Protein AF-A0A0F2NVN7-F1 (afdb_monomer)

Sequence (167 aa):
MIIVISNPTQIKGEYSIIHQLFEQGLESFHIYKPDFSSDQIAEFKQQISAKYHSRIMLHEEYFKFHSLKELENCKEKYDYAFLSPVFDSISKAGYKSQLNLKEVSNVLKNKKDKIIALGGIDEDKINTIKAIGFSGIALLGAIWKSDNPVKKFKQIKEKWLKSELVH

Nearest PDB structures (foldseek):
  3qh2-assembly1_B  TM=7.747E-01  e=3.320E-08  Bacillus subtilis
  3qh2-assembly2_C  TM=7.599E-01  e=2.149E-08  Bacillus subtilis
  1yad-assembly2_D  TM=7.759E-01  e=5.458E-08  Bacillus subtilis
  1yad-assembly1_B  TM=7.884E-01  e=7.926E-08  Bacillus subtilis
  1xi3-assembly1_B  TM=7.904E-01  e=1.383E-06  Pyrococcus furiosus

Secondary structure (DSSP, 8-state):
-EEEEPPSS--TTHHHHHHHHHHTT-SEEEE--TT--HHHHHHHHHTS-GGGGGGEEESTTS-EESSHHHHHH--S--S-EEE--SS--TT-TT------HHHHHHHHHH--S-EEEESS--TTSHHHHHHHT-SEEEESHHHHTSSSHHHHHHHHHHHHHS-----

Structure (mmCIF, N/CA/C/O backbone):
data_AF-A0A0F2NVN7-F1
#
_entry.id   AF-A0A0F2NVN7-F1
#
loop_
_atom_site.group_PDB
_atom_site.id
_atom_site.type_symbol
_atom_site.label_atom_id
_atom_site.label_alt_id
_atom_site.label_comp_id
_atom_site.label_asym_id
_atom_site.label_entity_id
_atom_site.label_seq_id
_atom_site.pdbx_PDB_ins_code
_atom_site.Cartn_x
_atom_site.Cartn_y
_atom_site.Cartn_z
_atom_site.occupancy
_atom_site.B_iso_or_equiv
_atom_site.auth_seq_id
_atom_site.auth_comp_id
_atom_site.auth_asym_id
_atom_site.auth_atom_id
_atom_site.pdbx_PDB_model_num
ATOM 1 N N . MET A 1 1 ? -3.762 -6.965 -5.134 1.00 93.44 1 MET A N 1
ATOM 2 C CA . MET A 1 1 ? -3.560 -6.733 -3.698 1.00 93.44 1 MET A CA 1
ATOM 3 C C . MET A 1 1 ? -3.345 -5.254 -3.432 1.00 93.44 1 MET A C 1
ATOM 5 O O . MET A 1 1 ? -2.502 -4.647 -4.086 1.00 93.44 1 MET A O 1
ATOM 9 N N . ILE A 1 2 ? -4.084 -4.681 -2.485 1.00 97.69 2 ILE A N 1
ATOM 10 C CA . ILE A 1 2 ? -3.873 -3.320 -1.979 1.00 97.69 2 ILE A CA 1
ATOM 11 C C . ILE A 1 2 ? -3.553 -3.380 -0.486 1.00 97.69 2 ILE A C 1
ATOM 13 O O . ILE A 1 2 ? -4.348 -3.879 0.311 1.00 97.69 2 ILE A O 1
ATOM 17 N N . ILE A 1 3 ? -2.398 -2.831 -0.121 1.00 98.56 3 ILE A N 1
ATOM 18 C CA . ILE A 1 3 ? -1.920 -2.708 1.254 1.00 98.56 3 ILE A CA 1
ATOM 19 C C . ILE A 1 3 ? -1.968 -1.238 1.662 1.00 98.56 3 ILE A C 1
ATOM 21 O O . ILE A 1 3 ? -1.525 -0.368 0.912 1.00 98.56 3 ILE A O 1
ATOM 25 N N . VAL A 1 4 ? -2.458 -0.948 2.865 1.00 98.56 4 VAL A N 1
ATOM 26 C CA . VAL A 1 4 ? -2.245 0.357 3.508 1.00 98.56 4 VAL A CA 1
ATOM 27 C C . VAL A 1 4 ? -1.301 0.154 4.684 1.00 98.56 4 VAL A C 1
ATOM 29 O O . VAL A 1 4 ? -1.550 -0.691 5.537 1.00 98.56 4 VAL A O 1
ATOM 32 N N . ILE A 1 5 ? -0.206 0.906 4.714 1.00 98.25 5 ILE A N 1
ATOM 33 C CA . ILE A 1 5 ? 0.760 0.903 5.818 1.00 98.25 5 ILE A CA 1
ATOM 34 C C . ILE A 1 5 ? 0.374 2.032 6.774 1.00 98.25 5 ILE A C 1
ATOM 36 O O . ILE A 1 5 ? 0.071 3.123 6.293 1.00 98.25 5 ILE A O 1
ATOM 40 N N . SER A 1 6 ? 0.372 1.805 8.090 1.00 98.00 6 SER A N 1
ATOM 41 C CA . SER A 1 6 ? 0.054 2.832 9.094 1.00 98.00 6 SER A CA 1
ATOM 42 C C . SER A 1 6 ? 0.953 4.061 8.984 1.00 98.00 6 SER A C 1
ATOM 44 O O . SER A 1 6 ? 2.066 4.004 8.456 1.00 98.00 6 SER A O 1
ATOM 46 N N . ASN A 1 7 ? 0.491 5.187 9.525 1.00 95.69 7 ASN A N 1
ATOM 47 C CA . ASN A 1 7 ? 1.372 6.334 9.696 1.00 95.69 7 ASN A CA 1
ATOM 48 C C . ASN A 1 7 ? 2.476 5.954 10.712 1.00 95.69 7 ASN A C 1
ATOM 50 O O . ASN A 1 7 ? 2.126 5.352 11.731 1.00 95.69 7 ASN A O 1
ATOM 54 N N . PRO A 1 8 ? 3.771 6.257 10.468 1.00 94.75 8 PRO A N 1
ATOM 55 C CA . PRO A 1 8 ? 4.847 5.922 11.405 1.00 94.75 8 PRO A CA 1
ATOM 56 C C . PRO A 1 8 ? 4.609 6.457 12.817 1.00 94.75 8 PRO A C 1
ATOM 58 O O . PRO A 1 8 ? 4.939 5.792 13.793 1.00 94.75 8 PRO A O 1
ATOM 61 N N . THR A 1 9 ? 3.988 7.633 12.920 1.00 93.50 9 THR A N 1
ATOM 62 C CA . THR A 1 9 ? 3.583 8.231 14.191 1.00 93.50 9 THR A CA 1
ATOM 63 C C . THR A 1 9 ? 2.082 8.076 14.401 1.00 93.50 9 THR A C 1
ATOM 65 O O . THR A 1 9 ? 1.308 7.878 13.461 1.00 93.50 9 THR A O 1
ATOM 68 N N . GLN A 1 10 ? 1.643 8.115 15.657 1.00 89.38 10 GLN A N 1
ATOM 69 C CA . GLN A 1 10 ? 0.219 8.104 15.970 1.00 89.38 10 GLN A CA 1
ATOM 70 C C . GLN A 1 10 ? -0.422 9.432 15.565 1.00 89.38 10 GLN A C 1
ATOM 72 O O . GLN A 1 10 ? 0.100 10.505 15.867 1.00 89.38 10 GLN A O 1
ATOM 77 N N . ILE A 1 11 ? -1.571 9.355 14.896 1.00 93.75 11 ILE A N 1
ATOM 78 C CA . ILE A 1 11 ? -2.331 10.537 14.486 1.00 93.75 11 ILE A CA 1
ATOM 79 C C . ILE A 1 11 ? -3.753 10.499 15.038 1.00 93.75 11 ILE A C 1
ATOM 81 O O . ILE A 1 11 ? -4.335 9.440 15.292 1.00 93.75 11 ILE A O 1
ATOM 85 N N . LYS A 1 12 ? -4.349 11.681 15.204 1.00 92.81 12 LYS A N 1
ATOM 86 C CA . LYS A 1 12 ? -5.738 11.798 15.646 1.00 92.81 12 LYS A CA 1
ATOM 87 C C . LYS A 1 12 ? -6.671 11.147 14.620 1.00 92.81 12 LYS A C 1
ATOM 89 O O . LYS A 1 12 ? -6.578 11.417 13.428 1.00 92.81 12 LYS A O 1
ATOM 94 N N . GLY A 1 13 ? -7.592 10.310 15.097 1.00 94.19 13 GLY A N 1
ATOM 95 C CA . GLY A 1 13 ? -8.590 9.648 14.251 1.00 94.19 13 GLY A CA 1
ATOM 96 C C . GLY A 1 13 ? -8.077 8.445 13.450 1.00 94.19 13 GLY A C 1
ATOM 97 O O . GLY A 1 13 ? -8.852 7.886 12.677 1.00 94.19 13 GLY A O 1
ATOM 98 N N . GLU A 1 14 ? -6.824 8.011 13.655 1.00 95.94 14 GLU A N 1
ATOM 99 C CA . GLU A 1 14 ? -6.205 6.902 12.911 1.00 95.94 14 GLU A CA 1
ATOM 100 C C . GLU A 1 14 ? -7.074 5.636 12.915 1.00 95.94 14 GLU A C 1
ATOM 102 O O . GLU A 1 14 ? -7.403 5.114 11.852 1.00 95.94 14 GLU A O 1
ATOM 107 N N . TYR A 1 15 ? -7.543 5.192 14.085 1.00 97.25 15 TYR A N 1
ATOM 108 C CA . TYR A 1 15 ? -8.379 3.993 14.200 1.00 97.25 15 TYR A CA 1
ATOM 109 C C . TYR A 1 15 ? -9.692 4.098 13.419 1.00 97.25 15 TYR A C 1
ATOM 111 O O . TYR A 1 15 ? -10.090 3.135 12.767 1.00 97.25 15 TYR A O 1
ATOM 119 N N . SER A 1 16 ? -10.359 5.257 13.442 1.00 97.88 16 SER A N 1
ATOM 120 C CA . SER A 1 16 ? -11.602 5.463 12.685 1.00 97.88 16 SER A CA 1
ATOM 121 C C . SER A 1 16 ? -11.353 5.357 11.180 1.00 97.88 16 SER A C 1
ATOM 123 O O . SER A 1 16 ? -12.107 4.691 10.471 1.00 97.88 16 SER A O 1
ATOM 125 N N . ILE A 1 17 ? -10.250 5.938 10.698 1.00 98.25 17 ILE A N 1
ATOM 126 C CA . ILE A 1 17 ? -9.842 5.827 9.295 1.00 98.25 17 ILE A CA 1
ATOM 127 C C . ILE A 1 17 ? -9.565 4.362 8.943 1.00 98.25 17 ILE A C 1
ATOM 129 O O . ILE A 1 17 ? -10.094 3.880 7.948 1.00 98.25 17 ILE A O 1
ATOM 133 N N . ILE A 1 18 ? -8.805 3.629 9.764 1.00 98.38 18 ILE A N 1
ATOM 134 C CA . ILE A 1 18 ? -8.492 2.209 9.525 1.00 98.38 18 ILE A CA 1
ATOM 135 C C . ILE A 1 18 ? -9.769 1.372 9.381 1.00 98.38 18 ILE A C 1
ATOM 137 O O . ILE A 1 18 ? -9.892 0.601 8.428 1.00 98.38 18 ILE A O 1
ATOM 141 N N . HIS A 1 19 ? -10.742 1.541 10.282 1.00 98.56 19 HIS A N 1
ATOM 142 C CA . HIS A 1 19 ? -12.016 0.823 10.196 1.00 98.56 19 HIS A CA 1
ATOM 143 C C . HIS A 1 19 ? -12.773 1.159 8.911 1.00 98.56 19 HIS A C 1
ATOM 145 O O . HIS A 1 19 ? -13.206 0.243 8.212 1.00 98.56 19 HIS A O 1
ATOM 151 N N . GLN A 1 20 ? -12.851 2.443 8.551 1.00 98.56 20 GLN A N 1
ATOM 152 C CA . GLN A 1 20 ? -13.485 2.870 7.305 1.00 98.56 20 GLN A CA 1
ATOM 153 C C . GLN A 1 20 ? -12.768 2.296 6.075 1.00 98.56 20 GLN A C 1
ATOM 155 O O . GLN A 1 20 ? -13.427 1.862 5.136 1.00 98.56 20 GLN A O 1
ATOM 160 N N . LEU A 1 21 ? -11.433 2.218 6.066 1.00 98.62 21 LEU A N 1
ATOM 161 C CA . LEU A 1 21 ? -10.683 1.574 4.980 1.00 98.62 21 LEU A CA 1
ATOM 162 C C . LEU A 1 21 ? -11.046 0.086 4.853 1.00 98.62 21 LEU A C 1
ATOM 164 O O . LEU A 1 21 ? -11.302 -0.395 3.747 1.00 98.62 21 LEU A O 1
ATOM 168 N N . PHE A 1 22 ? -11.130 -0.641 5.971 1.00 98.62 22 PHE A N 1
ATOM 169 C CA . PHE A 1 22 ? -11.573 -2.037 5.967 1.00 98.62 22 PHE A CA 1
ATOM 170 C C . PHE A 1 22 ? -13.024 -2.210 5.511 1.00 98.62 22 PHE A C 1
ATOM 172 O O . PHE A 1 22 ? -13.307 -3.146 4.763 1.00 98.62 22 PHE A O 1
ATOM 179 N N . GLU A 1 23 ? -13.926 -1.307 5.892 1.00 98.25 23 GLU A N 1
ATOM 180 C CA . GLU A 1 23 ? -15.317 -1.282 5.414 1.00 98.25 23 GLU A CA 1
ATOM 181 C C . GLU A 1 23 ? -15.404 -1.005 3.911 1.00 98.25 23 GLU A C 1
ATOM 183 O O . GLU A 1 23 ? -16.263 -1.552 3.226 1.00 98.25 23 GLU A O 1
ATOM 188 N N . GLN A 1 24 ? -14.466 -0.229 3.363 1.00 98.06 24 GLN A N 1
ATOM 189 C CA . GLN A 1 24 ? -14.294 -0.067 1.917 1.00 98.06 24 GLN A CA 1
ATOM 190 C C . GLN A 1 24 ? -13.581 -1.254 1.255 1.00 98.06 24 GLN A C 1
ATOM 192 O O . GLN A 1 24 ? -13.258 -1.200 0.067 1.00 98.06 24 GLN A O 1
ATOM 197 N N . GLY A 1 25 ? -13.338 -2.340 1.988 1.00 97.31 25 GLY A N 1
ATOM 198 C CA . GLY A 1 25 ? -12.745 -3.575 1.494 1.00 97.31 25 GLY A CA 1
ATOM 199 C C . GLY A 1 25 ? -11.238 -3.483 1.276 1.00 97.31 25 GLY A C 1
ATOM 200 O O . GLY A 1 25 ? -10.765 -3.919 0.226 1.00 97.31 25 GLY A O 1
ATOM 201 N N . LEU A 1 26 ? -10.504 -2.889 2.221 1.00 98.31 26 LEU A N 1
ATOM 202 C CA . LEU A 1 26 ? -9.052 -3.047 2.333 1.00 98.31 26 LEU A CA 1
ATOM 203 C C . LEU A 1 26 ? -8.680 -4.530 2.507 1.00 98.31 26 LEU A C 1
ATOM 205 O O . LEU A 1 26 ? -9.273 -5.241 3.328 1.00 98.31 26 LEU A O 1
ATOM 209 N N . GLU A 1 27 ? -7.697 -4.984 1.727 1.00 97.50 27 GLU A N 1
ATOM 210 C CA . GLU A 1 27 ? -7.233 -6.376 1.737 1.00 97.50 27 GLU A CA 1
ATOM 211 C C . GLU A 1 27 ? -6.279 -6.646 2.903 1.00 97.50 27 GLU A C 1
ATOM 213 O O . GLU A 1 27 ? -6.455 -7.637 3.605 1.00 97.50 27 GLU A O 1
ATOM 218 N N . SER A 1 28 ? -5.302 -5.764 3.133 1.00 98.25 28 SER A N 1
ATOM 219 C CA . SER A 1 28 ? -4.339 -5.894 4.228 1.00 98.25 28 SER A CA 1
ATOM 220 C C . SER A 1 28 ? -3.911 -4.529 4.767 1.00 98.25 28 SER A C 1
ATOM 222 O O . SER A 1 28 ? -3.722 -3.569 4.012 1.00 98.25 28 SER A O 1
ATOM 224 N N . PHE A 1 29 ? -3.758 -4.447 6.084 1.00 98.62 29 PHE A N 1
ATOM 225 C CA . PHE A 1 29 ? -3.211 -3.301 6.790 1.00 98.62 29 PHE A CA 1
ATOM 226 C C . PHE A 1 29 ? -1.885 -3.690 7.436 1.00 98.62 29 PHE A C 1
ATOM 228 O O . PHE A 1 29 ? -1.818 -4.651 8.197 1.00 98.62 29 PHE A O 1
ATOM 235 N N . HIS A 1 30 ? -0.827 -2.942 7.148 1.00 98.56 30 HIS A N 1
ATOM 236 C CA . HIS A 1 30 ? 0.488 -3.180 7.729 1.00 98.56 30 HIS A CA 1
ATOM 237 C C . HIS A 1 30 ? 0.766 -2.155 8.826 1.00 98.56 30 HIS A C 1
ATOM 239 O O . HIS A 1 30 ? 0.766 -0.953 8.567 1.00 98.56 30 HIS A O 1
ATOM 245 N N . ILE A 1 31 ? 1.044 -2.619 10.040 1.00 98.31 31 ILE A N 1
ATOM 246 C CA . ILE A 1 31 ? 1.493 -1.760 11.131 1.00 98.31 31 ILE A CA 1
ATOM 247 C C . ILE A 1 31 ? 2.980 -1.465 10.922 1.00 98.31 31 ILE A C 1
ATOM 249 O O . ILE A 1 31 ? 3.809 -2.369 10.853 1.00 98.31 31 ILE A O 1
ATOM 253 N N . TYR A 1 32 ? 3.307 -0.186 10.810 1.00 97.06 32 TYR A N 1
ATOM 254 C CA . TYR A 1 32 ? 4.655 0.359 10.844 1.00 97.06 32 TYR A CA 1
ATOM 255 C C . TYR A 1 32 ? 4.670 1.504 11.858 1.00 97.06 32 TYR A C 1
ATOM 257 O O . TYR A 1 32 ? 4.195 2.603 11.569 1.00 97.06 32 TYR A O 1
ATOM 265 N N . LYS A 1 33 ? 5.166 1.208 13.059 1.00 96.88 33 LYS A N 1
ATOM 266 C CA . LYS A 1 33 ? 5.298 2.136 14.186 1.00 96.88 33 LYS A CA 1
ATOM 267 C C . LYS A 1 33 ? 6.692 1.922 14.793 1.00 96.88 33 LYS A C 1
ATOM 269 O O . LYS A 1 33 ? 6.811 1.166 15.749 1.00 96.88 33 LYS A O 1
ATOM 274 N N . PRO A 1 34 ? 7.752 2.504 14.200 1.00 95.12 34 PRO A N 1
ATOM 275 C CA . PRO A 1 34 ? 9.134 2.202 14.587 1.00 95.12 34 PRO A CA 1
ATOM 276 C C . PRO A 1 34 ? 9.457 2.573 16.041 1.00 95.12 34 PRO A C 1
ATOM 278 O O . PRO A 1 34 ? 10.369 2.000 16.623 1.00 95.12 34 PRO A O 1
ATOM 281 N N . ASP A 1 35 ? 8.694 3.502 16.623 1.00 95.31 35 ASP A N 1
ATOM 282 C CA . ASP A 1 35 ? 8.877 3.959 18.002 1.00 95.31 35 ASP A CA 1
ATOM 283 C C . ASP A 1 35 ? 8.018 3.179 19.019 1.00 95.31 35 ASP A C 1
ATOM 285 O O . ASP A 1 35 ? 8.030 3.505 20.204 1.00 95.31 35 ASP A O 1
ATOM 289 N N . PHE A 1 36 ? 7.223 2.193 18.580 1.00 96.00 36 PHE A N 1
ATOM 290 C CA . PHE A 1 36 ? 6.371 1.397 19.469 1.00 96.00 36 PHE A CA 1
ATOM 291 C C . PHE A 1 36 ? 7.110 0.149 19.960 1.00 96.00 36 PHE A C 1
ATOM 293 O O . PHE A 1 36 ? 7.789 -0.530 19.192 1.00 96.00 36 PHE A O 1
ATOM 300 N N . SER A 1 37 ? 6.912 -0.200 21.230 1.00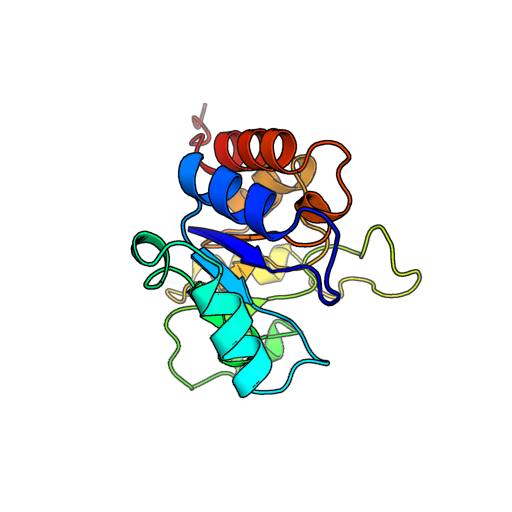 96.88 37 SER A N 1
ATOM 301 C CA . SER A 1 37 ? 7.269 -1.514 21.767 1.00 96.88 37 SER A CA 1
ATOM 302 C C . SER A 1 37 ? 6.312 -2.602 21.269 1.00 96.88 37 SER A C 1
ATOM 304 O O . SER A 1 37 ? 5.204 -2.319 20.808 1.00 96.88 37 SER A O 1
ATOM 306 N N . SER A 1 38 ? 6.692 -3.871 21.432 1.00 95.19 38 SER A N 1
ATOM 307 C CA . SER A 1 38 ? 5.826 -5.010 21.098 1.00 95.19 38 SER A CA 1
ATOM 308 C C . SER A 1 38 ? 4.472 -4.966 21.822 1.00 95.19 38 SER A C 1
ATOM 310 O O . SER A 1 38 ? 3.448 -5.281 21.214 1.00 95.19 38 SER A O 1
ATOM 312 N N . ASP A 1 39 ? 4.442 -4.514 23.080 1.00 97.75 39 ASP A N 1
ATOM 313 C CA . ASP A 1 39 ? 3.200 -4.353 23.847 1.00 97.75 39 ASP A CA 1
ATOM 314 C C . ASP A 1 39 ? 2.324 -3.244 23.253 1.00 97.75 39 ASP A C 1
ATOM 316 O O . ASP A 1 39 ? 1.131 -3.443 23.036 1.00 97.75 39 ASP A O 1
ATOM 320 N N . GLN A 1 40 ? 2.920 -2.110 22.870 1.00 97.56 40 GLN A N 1
ATOM 321 C CA . GLN A 1 40 ? 2.197 -1.017 22.212 1.00 97.56 40 GLN A CA 1
ATOM 322 C C . GLN A 1 40 ? 1.659 -1.427 20.833 1.00 97.56 40 GLN A C 1
ATOM 324 O O . GLN A 1 40 ? 0.568 -1.011 20.440 1.00 97.56 40 GLN A O 1
ATOM 329 N N . ILE A 1 41 ? 2.385 -2.265 20.088 1.00 97.12 41 ILE A N 1
ATOM 330 C CA . ILE A 1 41 ? 1.903 -2.859 18.832 1.00 97.12 41 ILE A CA 1
ATOM 331 C C . ILE A 1 41 ? 0.706 -3.785 19.092 1.00 97.12 41 ILE A C 1
ATOM 333 O O . ILE A 1 41 ? -0.289 -3.729 18.358 1.00 97.12 41 ILE A O 1
ATOM 337 N N . ALA A 1 42 ? 0.772 -4.621 20.133 1.00 96.75 42 ALA A N 1
ATOM 338 C CA . ALA A 1 42 ? -0.322 -5.508 20.517 1.00 96.75 42 ALA A CA 1
ATOM 339 C C . ALA A 1 42 ? -1.569 -4.713 20.936 1.00 96.75 42 ALA A C 1
ATOM 341 O O . ALA A 1 42 ? -2.668 -5.000 20.455 1.00 96.75 42 ALA A O 1
ATOM 342 N N . GLU A 1 43 ? -1.399 -3.673 21.753 1.00 97.00 43 GLU A N 1
ATOM 343 C CA . GLU A 1 43 ? -2.462 -2.740 22.136 1.00 97.00 43 GLU A CA 1
ATOM 344 C C . GLU A 1 43 ? -3.067 -2.046 20.910 1.00 97.00 43 GLU A C 1
ATOM 346 O O . GLU A 1 43 ? -4.288 -2.041 20.743 1.00 97.00 43 GLU A O 1
ATOM 351 N N . PHE A 1 44 ? -2.236 -1.532 19.995 1.00 96.94 44 PHE A N 1
ATOM 352 C CA . PHE A 1 44 ? -2.696 -0.902 18.753 1.00 96.94 44 PHE A CA 1
ATOM 353 C C . PHE A 1 44 ? -3.562 -1.857 17.921 1.00 96.94 44 PHE A C 1
ATOM 355 O O . PHE A 1 44 ? -4.621 -1.470 17.420 1.00 96.94 44 PHE A O 1
ATOM 362 N N . LYS A 1 45 ? -3.148 -3.124 17.792 1.00 96.88 45 LYS A N 1
ATOM 363 C CA . LYS A 1 45 ? -3.921 -4.153 17.085 1.00 96.88 45 LYS A CA 1
ATOM 364 C C . LYS A 1 45 ? -5.260 -4.435 17.774 1.00 96.88 45 LYS A C 1
ATOM 366 O O . LYS A 1 45 ? -6.265 -4.585 17.081 1.00 96.88 45 LYS A O 1
ATOM 371 N N . GLN A 1 46 ? -5.299 -4.474 19.106 1.00 96.69 46 GLN A N 1
ATOM 372 C CA . GLN A 1 46 ? -6.528 -4.714 19.876 1.00 96.69 46 GLN A CA 1
ATOM 373 C C . GLN A 1 46 ? -7.561 -3.587 19.740 1.00 96.69 46 GLN A C 1
ATOM 375 O O . GLN A 1 46 ? -8.759 -3.857 19.802 1.00 96.69 46 GLN A O 1
ATOM 380 N N . GLN A 1 47 ? -7.126 -2.348 19.486 1.00 97.12 47 GLN A N 1
ATOM 381 C CA . GLN A 1 47 ? -8.030 -1.223 19.200 1.00 97.12 47 GLN A CA 1
ATOM 382 C C . GLN A 1 47 ? -8.744 -1.351 17.843 1.00 97.12 47 GLN A C 1
ATOM 384 O O . GLN A 1 47 ? -9.736 -0.666 17.589 1.00 97.12 47 GLN A O 1
ATOM 389 N N . ILE A 1 48 ? -8.258 -2.218 16.950 1.00 97.31 48 ILE A N 1
ATOM 390 C CA . ILE A 1 48 ? -8.916 -2.523 15.680 1.00 97.31 48 ILE A CA 1
ATOM 391 C C . ILE A 1 48 ? -9.839 -3.726 15.879 1.00 97.31 48 ILE A C 1
ATOM 393 O O . ILE A 1 48 ? -9.471 -4.706 16.519 1.00 97.31 48 ILE A O 1
ATOM 397 N N . SER A 1 49 ? -11.045 -3.675 15.310 1.00 97.56 49 SER A N 1
ATOM 398 C CA . SER A 1 49 ? -12.042 -4.742 15.430 1.00 97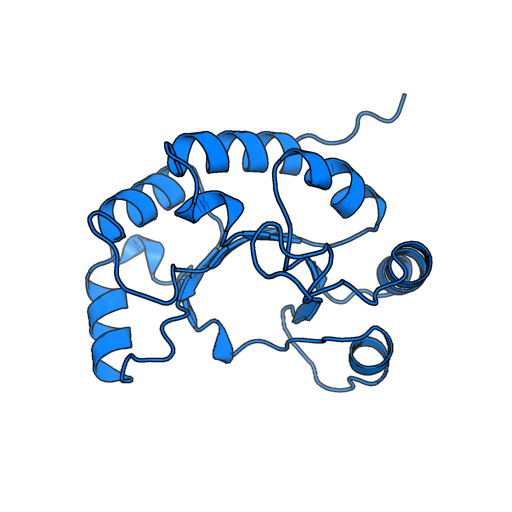.56 49 SER A CA 1
ATOM 399 C C . SER A 1 49 ? -11.469 -6.124 15.081 1.00 97.56 49 SER A C 1
ATOM 401 O O . SER A 1 49 ? -10.875 -6.309 14.015 1.00 97.56 49 SER A O 1
ATOM 403 N N . ALA A 1 50 ? -11.717 -7.114 15.947 1.00 97.38 50 ALA A N 1
ATOM 404 C CA . ALA A 1 50 ? -11.173 -8.472 15.839 1.00 97.38 50 ALA A CA 1
ATOM 405 C C . ALA A 1 50 ? -11.442 -9.156 14.485 1.00 97.38 50 ALA A C 1
ATOM 407 O O . ALA A 1 50 ? -10.604 -9.908 13.990 1.00 97.38 50 ALA A O 1
ATOM 408 N N . LYS A 1 51 ? -12.558 -8.829 13.812 1.00 97.75 51 LYS A N 1
ATOM 409 C CA . LYS A 1 51 ? -12.884 -9.334 12.460 1.00 97.75 51 LYS A CA 1
ATOM 410 C C . LYS A 1 51 ? -11.868 -8.941 11.375 1.00 97.75 51 LYS A C 1
ATOM 412 O O . LYS A 1 51 ? -11.912 -9.475 10.267 1.00 97.75 51 LYS A O 1
ATOM 417 N N . TYR A 1 52 ? -10.990 -7.979 11.655 1.00 98.19 52 TYR A N 1
ATOM 418 C CA . TYR A 1 52 ? -9.936 -7.527 10.749 1.00 98.19 52 TYR A CA 1
ATOM 419 C C . TYR A 1 52 ? -8.550 -8.064 11.121 1.00 98.19 52 TYR A C 1
ATOM 421 O O . TYR A 1 52 ? -7.626 -7.910 10.331 1.00 98.19 52 TYR A O 1
ATOM 429 N N . HIS A 1 53 ? -8.383 -8.736 12.266 1.00 97.81 53 HIS A N 1
ATOM 430 C CA . HIS A 1 53 ? -7.063 -9.127 12.785 1.00 97.81 53 HIS A CA 1
ATOM 431 C C . HIS A 1 53 ? -6.271 -10.066 11.873 1.00 97.81 53 HIS A C 1
ATOM 433 O O . HIS A 1 53 ? -5.047 -9.972 11.861 1.00 97.81 53 HIS A O 1
ATOM 439 N N . SER A 1 54 ? -6.934 -10.916 11.080 1.00 97.50 54 SER A N 1
ATOM 440 C CA . SER A 1 54 ? -6.276 -11.784 10.085 1.00 97.50 54 SER A CA 1
ATOM 441 C C . SER A 1 54 ? -5.720 -11.029 8.872 1.00 97.50 54 SER A C 1
ATOM 443 O O . SER A 1 54 ? -4.971 -11.592 8.081 1.00 97.50 54 SER A O 1
ATOM 445 N N . ARG A 1 55 ? -6.092 -9.755 8.718 1.00 97.81 55 ARG A N 1
ATOM 446 C CA . ARG A 1 55 ? -5.638 -8.844 7.661 1.00 97.81 55 ARG A CA 1
ATOM 447 C C . ARG A 1 55 ? -4.682 -7.773 8.187 1.00 97.81 55 ARG A C 1
ATOM 449 O O . ARG A 1 55 ? -4.392 -6.824 7.467 1.00 97.81 55 ARG A O 1
ATOM 456 N N . ILE A 1 56 ? -4.243 -7.884 9.440 1.00 98.12 56 ILE A N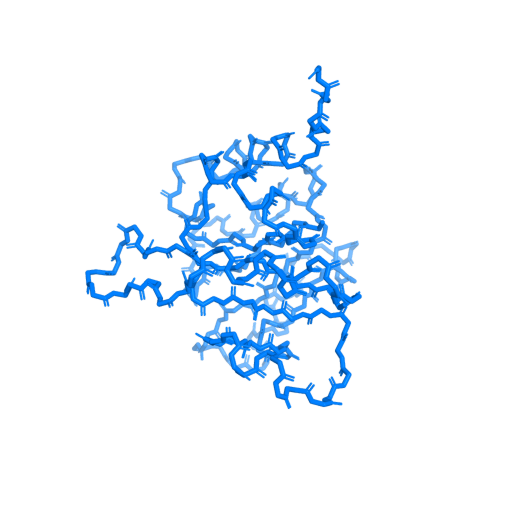 1
ATOM 457 C CA . ILE A 1 56 ? -3.310 -6.946 10.067 1.00 98.12 56 ILE A CA 1
ATOM 458 C C . ILE A 1 56 ? -1.966 -7.642 10.236 1.00 98.12 56 ILE A C 1
ATOM 460 O O . ILE A 1 56 ? -1.868 -8.611 10.988 1.00 98.12 56 ILE A O 1
ATOM 464 N N . MET A 1 57 ? -0.952 -7.103 9.570 1.00 97.69 57 MET A N 1
ATOM 465 C CA . MET A 1 57 ? 0.405 -7.643 9.537 1.00 97.69 57 MET A CA 1
ATOM 466 C C . MET A 1 57 ? 1.410 -6.626 10.081 1.00 97.69 57 MET A C 1
ATOM 468 O O . MET A 1 57 ? 1.149 -5.422 10.032 1.00 97.69 57 MET A O 1
ATOM 472 N N . LEU A 1 58 ? 2.572 -7.068 10.561 1.00 97.44 58 LEU A N 1
ATOM 473 C CA . LEU A 1 58 ? 3.663 -6.147 10.882 1.00 97.44 58 LEU A CA 1
ATOM 474 C C . LEU A 1 58 ? 4.460 -5.855 9.611 1.00 97.44 58 LEU A C 1
ATOM 476 O O . LEU A 1 58 ? 4.819 -6.753 8.856 1.00 97.44 58 LEU A O 1
ATOM 480 N N . HIS A 1 59 ? 4.719 -4.581 9.317 1.00 96.50 59 HIS A N 1
ATOM 481 C CA . HIS A 1 59 ? 5.419 -4.207 8.087 1.00 96.50 59 HIS A CA 1
ATOM 482 C C . HIS A 1 59 ? 6.865 -4.721 8.054 1.00 96.50 59 HIS A C 1
ATOM 484 O O . HIS A 1 59 ? 7.399 -5.026 6.986 1.00 96.50 59 HIS A O 1
ATOM 490 N N . GLU A 1 60 ? 7.511 -4.805 9.213 1.00 93.06 60 GLU A N 1
ATOM 491 C CA . GLU A 1 60 ? 8.904 -5.224 9.358 1.00 93.06 60 GLU A CA 1
ATOM 492 C C . GLU A 1 60 ? 9.148 -6.698 9.021 1.00 93.06 60 GLU A C 1
ATOM 494 O O . GLU A 1 60 ? 10.186 -6.991 8.440 1.00 93.06 60 GLU A O 1
ATOM 499 N N . GLU A 1 61 ? 8.159 -7.572 9.225 1.00 93.81 61 GLU A N 1
ATOM 500 C CA . GLU A 1 61 ? 8.244 -9.025 8.985 1.00 93.81 61 GLU A CA 1
ATOM 501 C C . GLU A 1 61 ? 8.329 -9.420 7.497 1.00 93.81 61 GLU A C 1
ATOM 503 O O . GLU A 1 61 ? 8.541 -10.584 7.168 1.00 93.81 61 GLU A O 1
ATOM 508 N N . TYR A 1 62 ? 8.171 -8.463 6.576 1.00 95.94 62 TYR A N 1
ATOM 509 C CA . TYR A 1 62 ? 8.182 -8.715 5.134 1.00 95.94 62 TYR A CA 1
ATOM 510 C C . TYR A 1 62 ? 9.481 -8.279 4.468 1.00 95.94 62 TYR A C 1
ATOM 512 O O . TYR A 1 62 ? 10.038 -7.219 4.781 1.00 95.94 62 TYR A O 1
ATOM 520 N N . PHE A 1 63 ? 9.882 -9.048 3.455 1.00 96.50 63 PHE A N 1
ATOM 521 C CA . PHE A 1 63 ? 11.019 -8.749 2.592 1.00 96.50 63 PHE A CA 1
ATOM 522 C C . PHE A 1 63 ? 10.834 -7.412 1.878 1.00 96.50 63 PHE A C 1
ATOM 524 O O . PHE A 1 63 ? 9.767 -7.104 1.336 1.00 96.50 63 PHE A O 1
ATOM 531 N N . LYS A 1 64 ? 11.904 -6.621 1.876 1.00 95.50 64 LYS A N 1
ATOM 532 C CA . LYS A 1 64 ? 11.979 -5.313 1.231 1.00 95.50 64 LYS A CA 1
ATOM 533 C C . LYS A 1 64 ? 13.239 -5.302 0.388 1.00 95.50 64 LYS A C 1
ATOM 535 O O . LYS A 1 64 ? 14.330 -5.495 0.911 1.00 95.50 64 LYS A O 1
ATOM 540 N N . PHE A 1 65 ? 13.064 -5.083 -0.902 1.00 95.75 65 PHE A N 1
ATOM 541 C CA . PHE A 1 65 ? 14.155 -4.899 -1.838 1.00 95.75 65 PHE A CA 1
ATOM 542 C C . PHE A 1 65 ? 14.217 -3.431 -2.233 1.00 95.75 65 PHE A C 1
ATOM 544 O O . PHE A 1 65 ? 13.194 -2.800 -2.531 1.00 95.75 65 PHE A O 1
ATO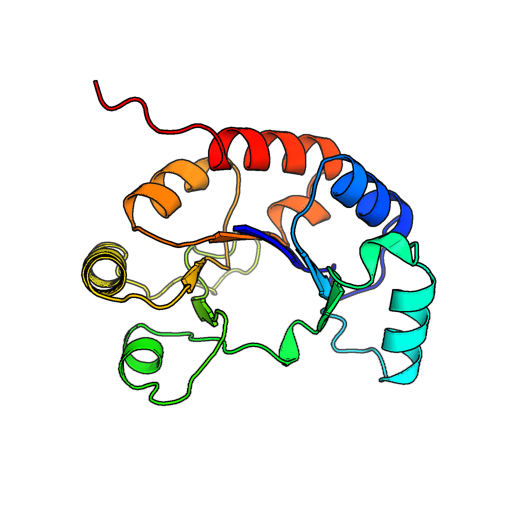M 551 N N . HIS A 1 66 ? 15.431 -2.897 -2.235 1.00 93.62 66 HIS A N 1
ATOM 552 C CA . HIS A 1 66 ? 15.724 -1.518 -2.610 1.00 93.62 66 HIS A CA 1
ATOM 553 C C . HIS A 1 66 ? 16.382 -1.407 -3.983 1.00 93.62 66 HIS A C 1
ATOM 555 O O . HIS A 1 66 ? 16.528 -0.313 -4.526 1.00 93.62 66 HIS A O 1
ATOM 561 N N . SER A 1 67 ? 16.708 -2.548 -4.587 1.00 92.81 67 SER A N 1
ATOM 562 C CA . SER A 1 67 ? 17.232 -2.644 -5.940 1.00 92.81 67 SER A CA 1
ATOM 563 C C . SER A 1 67 ? 16.711 -3.893 -6.646 1.00 92.81 67 SER A C 1
ATOM 565 O O . SER A 1 67 ? 16.333 -4.885 -6.018 1.00 92.81 67 SER A O 1
ATOM 567 N N . LEU A 1 68 ? 16.726 -3.863 -7.981 1.00 92.38 68 LEU A N 1
ATOM 568 C CA . LEU A 1 68 ? 16.393 -5.037 -8.788 1.00 92.38 68 LEU A CA 1
ATOM 569 C C . LEU A 1 68 ? 17.371 -6.193 -8.522 1.00 92.38 68 LEU A C 1
ATOM 571 O O . LEU A 1 68 ? 16.962 -7.341 -8.393 1.00 92.38 68 LEU A O 1
ATOM 575 N N . LYS A 1 69 ? 18.649 -5.860 -8.312 1.00 93.88 69 LYS A N 1
ATOM 576 C CA . LYS A 1 69 ? 19.707 -6.818 -7.993 1.00 93.88 69 LYS A CA 1
ATOM 577 C C . LYS A 1 69 ? 19.444 -7.579 -6.691 1.00 93.88 69 LYS A C 1
ATOM 579 O O . LYS A 1 69 ? 19.704 -8.776 -6.636 1.00 93.88 69 LYS A O 1
ATOM 584 N N . GLU A 1 70 ? 18.962 -6.921 -5.638 1.00 95.25 70 GLU A N 1
ATOM 585 C CA . GLU A 1 70 ? 18.584 -7.616 -4.396 1.00 95.25 70 GLU A CA 1
ATOM 586 C C . GLU A 1 70 ? 17.413 -8.577 -4.622 1.00 95.25 70 GLU A C 1
ATOM 588 O O . GLU 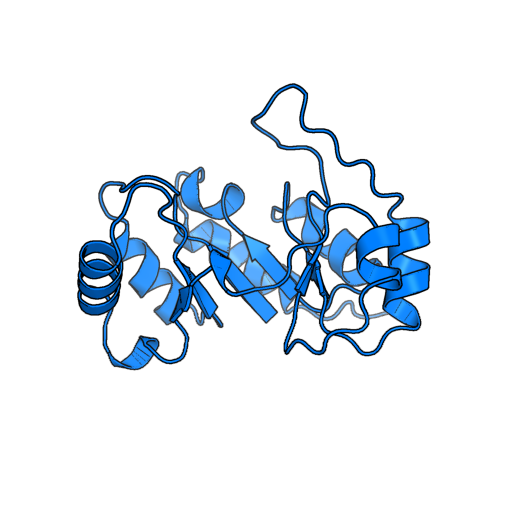A 1 70 ? 17.467 -9.722 -4.176 1.00 95.25 70 GLU A O 1
ATOM 593 N N . LEU A 1 71 ? 16.392 -8.133 -5.364 1.00 94.81 71 LEU A N 1
ATOM 594 C CA . LEU A 1 71 ? 15.225 -8.949 -5.697 1.00 94.81 71 LEU A CA 1
ATOM 595 C C . LEU A 1 71 ? 15.608 -10.206 -6.499 1.00 94.81 71 LEU A C 1
ATOM 597 O O . LEU A 1 71 ? 15.091 -11.292 -6.234 1.00 94.81 71 LEU A O 1
ATOM 601 N N . GLU A 1 72 ? 16.497 -10.072 -7.483 1.00 93.38 72 GLU A N 1
ATOM 602 C CA . GLU A 1 72 ? 16.953 -11.186 -8.323 1.00 93.38 72 GLU A CA 1
ATOM 603 C C . GLU A 1 72 ? 17.880 -12.151 -7.577 1.00 93.38 72 GLU A C 1
ATOM 605 O O . GLU A 1 72 ? 17.816 -13.359 -7.797 1.00 93.38 72 GLU A O 1
ATOM 610 N N . ASN A 1 73 ? 18.714 -11.638 -6.668 1.00 94.94 73 ASN A N 1
ATOM 611 C CA . ASN A 1 73 ? 19.638 -12.461 -5.884 1.00 94.94 73 ASN A CA 1
ATOM 612 C C . ASN A 1 73 ? 18.981 -13.144 -4.679 1.00 94.94 73 ASN A C 1
ATOM 614 O O . ASN A 1 73 ? 19.608 -14.004 -4.055 1.00 94.94 73 ASN A O 1
ATOM 618 N N . CYS A 1 74 ? 17.746 -12.777 -4.330 1.00 94.12 74 CYS A N 1
ATOM 619 C CA . CYS A 1 74 ? 17.033 -13.403 -3.230 1.00 94.12 74 CYS A CA 1
ATOM 620 C C . CYS A 1 74 ? 16.685 -14.862 -3.565 1.00 94.12 74 CYS A C 1
ATOM 622 O O . CYS A 1 74 ? 15.997 -15.152 -4.544 1.00 94.12 74 CYS A O 1
ATOM 624 N N . LYS A 1 75 ? 17.159 -15.780 -2.716 1.00 92.56 75 LYS A N 1
ATOM 625 C CA . LYS A 1 75 ? 16.885 -17.226 -2.800 1.00 92.56 75 LYS A CA 1
ATOM 626 C C . LYS A 1 75 ? 15.877 -17.702 -1.753 1.00 92.56 75 LYS A C 1
ATOM 628 O O . LYS A 1 75 ? 15.465 -18.861 -1.779 1.00 92.56 75 LYS A O 1
ATOM 633 N N . GLU A 1 76 ? 15.525 -16.829 -0.816 1.00 93.44 76 GLU A N 1
ATOM 634 C CA . GLU A 1 76 ? 14.579 -17.119 0.254 1.00 93.44 76 GLU A CA 1
ATOM 635 C C . GLU A 1 76 ? 13.145 -17.065 -0.273 1.00 93.44 76 GLU A C 1
ATOM 637 O O . GLU A 1 76 ? 12.828 -16.315 -1.197 1.00 93.44 76 GLU A O 1
ATOM 642 N N . LYS A 1 77 ? 12.270 -17.891 0.306 1.00 93.56 77 LYS A N 1
ATOM 643 C CA . LYS A 1 77 ? 10.848 -17.900 -0.039 1.00 93.56 77 LYS A CA 1
ATOM 644 C C . LYS A 1 77 ? 10.107 -16.864 0.795 1.00 93.56 77 LYS A C 1
ATOM 646 O O . LYS A 1 77 ? 10.355 -16.733 1.987 1.00 93.56 77 LYS A O 1
ATOM 651 N N . TYR A 1 78 ? 9.146 -16.200 0.170 1.00 94.81 78 TYR A N 1
ATOM 652 C CA . TYR A 1 78 ? 8.255 -15.237 0.804 1.00 94.81 78 TYR A CA 1
ATOM 653 C C . TYR A 1 78 ? 6.881 -15.290 0.132 1.00 94.81 78 TYR A C 1
ATOM 655 O O . TYR A 1 78 ? 6.779 -15.594 -1.057 1.00 94.81 78 TYR A O 1
ATOM 663 N N . ASP A 1 79 ? 5.820 -14.971 0.875 1.00 94.12 79 ASP A N 1
ATOM 664 C CA . ASP A 1 79 ? 4.463 -14.907 0.310 1.00 94.12 79 ASP A CA 1
ATOM 665 C C . ASP A 1 79 ? 4.312 -13.737 -0.669 1.00 94.12 79 ASP A C 1
ATOM 667 O O . ASP A 1 79 ? 3.653 -13.846 -1.707 1.00 94.12 79 ASP A O 1
ATOM 671 N N . TYR A 1 80 ? 4.929 -12.608 -0.321 1.00 97.06 80 TYR A N 1
ATOM 672 C CA . TYR A 1 80 ? 5.146 -11.441 -1.166 1.00 97.06 80 TYR A CA 1
ATOM 673 C C . TYR A 1 80 ? 6.291 -10.597 -0.602 1.00 97.06 80 TYR A C 1
ATOM 675 O O . TYR A 1 80 ? 6.629 -10.691 0.578 1.00 97.06 80 TYR A O 1
ATOM 683 N N . ALA A 1 81 ? 6.867 -9.753 -1.450 1.00 97.44 81 ALA A N 1
ATOM 684 C CA . ALA A 1 81 ? 7.910 -8.812 -1.064 1.00 97.44 81 ALA A CA 1
ATOM 685 C C . ALA A 1 81 ? 7.599 -7.412 -1.587 1.00 97.44 81 ALA A C 1
ATOM 687 O O . ALA A 1 81 ? 6.872 -7.241 -2.568 1.00 97.44 81 ALA A O 1
ATOM 688 N N . PHE A 1 82 ? 8.171 -6.404 -0.941 1.00 97.88 82 PHE A N 1
ATOM 689 C CA . PHE A 1 82 ? 8.090 -5.020 -1.384 1.00 97.88 82 PHE A CA 1
ATOM 690 C C . PHE A 1 82 ? 9.297 -4.667 -2.249 1.00 97.88 82 PHE A C 1
ATOM 692 O O . PHE A 1 82 ? 10.427 -4.991 -1.893 1.00 97.88 82 PHE A O 1
ATOM 699 N N . LEU A 1 83 ? 9.070 -3.940 -3.341 1.00 96.69 83 LEU A N 1
ATOM 700 C CA . LEU A 1 83 ? 10.127 -3.251 -4.082 1.00 96.69 83 LEU A CA 1
ATOM 701 C C . LEU A 1 83 ? 9.912 -1.745 -3.924 1.00 96.69 83 LEU A C 1
ATOM 703 O O . LEU A 1 83 ? 8.828 -1.244 -4.235 1.00 96.69 83 LEU A O 1
ATOM 707 N N . SER A 1 84 ? 10.910 -1.031 -3.392 1.00 93.00 84 SER A N 1
ATOM 708 C CA . SER A 1 84 ? 10.763 0.391 -3.058 1.00 93.00 84 SER A CA 1
ATOM 709 C C . SER A 1 84 ? 12.081 1.172 -2.993 1.00 93.00 84 SER A C 1
ATOM 711 O O . SER A 1 84 ? 13.088 0.606 -2.576 1.00 93.00 84 SER A O 1
ATOM 713 N N . PRO A 1 85 ? 12.076 2.486 -3.284 1.00 90.94 85 PRO A N 1
ATOM 714 C CA . PRO A 1 85 ? 10.948 3.256 -3.814 1.00 90.94 85 PRO A CA 1
ATOM 715 C C . PRO A 1 85 ? 10.729 3.018 -5.315 1.00 90.94 85 PRO A C 1
ATOM 717 O O . PRO A 1 85 ? 11.676 3.061 -6.097 1.00 90.94 85 PRO A O 1
ATOM 720 N N . VAL A 1 86 ? 9.474 2.835 -5.737 1.00 91.31 86 VAL A N 1
ATOM 721 C CA . VAL A 1 86 ? 9.124 2.750 -7.171 1.00 91.31 86 VAL A CA 1
ATOM 722 C C . VAL A 1 86 ? 9.116 4.122 -7.840 1.00 91.31 86 VAL A C 1
ATOM 724 O O . VAL A 1 86 ? 9.571 4.255 -8.970 1.00 91.31 86 VAL A O 1
ATOM 727 N N . PHE A 1 87 ? 8.650 5.148 -7.134 1.00 87.88 87 PHE A N 1
ATOM 728 C CA . PHE A 1 87 ? 8.702 6.534 -7.587 1.00 87.88 87 PHE A CA 1
ATOM 729 C C . PHE A 1 87 ? 9.337 7.419 -6.520 1.00 87.88 87 PHE A C 1
ATOM 731 O O . PHE A 1 87 ? 9.331 7.089 -5.329 1.00 87.88 87 PHE A O 1
ATOM 738 N N . ASP A 1 88 ? 9.861 8.560 -6.959 1.00 78.25 88 ASP A N 1
ATOM 739 C CA . ASP A 1 88 ? 10.427 9.578 -6.081 1.00 78.25 88 ASP A CA 1
ATOM 740 C C . ASP A 1 88 ? 9.433 9.967 -4.983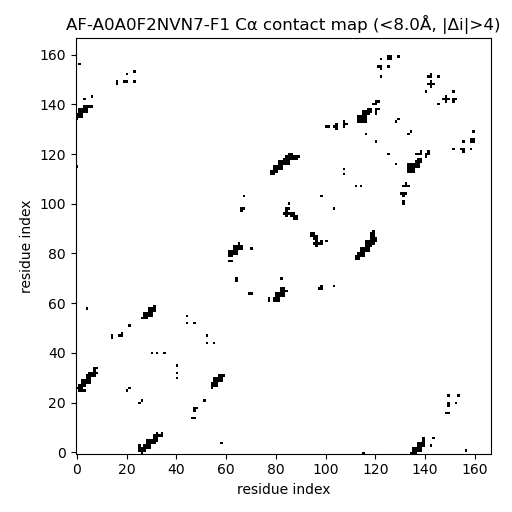 1.00 78.25 88 ASP A C 1
ATOM 742 O O . ASP A 1 88 ? 8.215 10.044 -5.184 1.00 78.25 88 ASP A O 1
ATOM 746 N N . SER A 1 89 ? 9.956 10.217 -3.783 1.00 61.94 89 SER A N 1
ATOM 747 C CA . SER A 1 89 ? 9.102 10.685 -2.700 1.00 61.94 89 SER A CA 1
ATOM 748 C C . SER A 1 89 ? 8.591 12.088 -3.015 1.00 61.94 89 SER A C 1
ATOM 750 O O . SER A 1 89 ? 9.375 13.027 -3.104 1.00 61.94 89 SER A O 1
ATOM 752 N N . ILE A 1 90 ? 7.266 12.247 -3.036 1.00 55.66 90 ILE A N 1
ATOM 753 C CA . ILE A 1 90 ? 6.580 13.546 -3.148 1.00 55.66 90 ILE A CA 1
ATOM 754 C C . ILE A 1 90 ? 7.024 14.524 -2.029 1.00 55.66 90 ILE A C 1
ATOM 756 O O . ILE A 1 90 ? 6.858 15.729 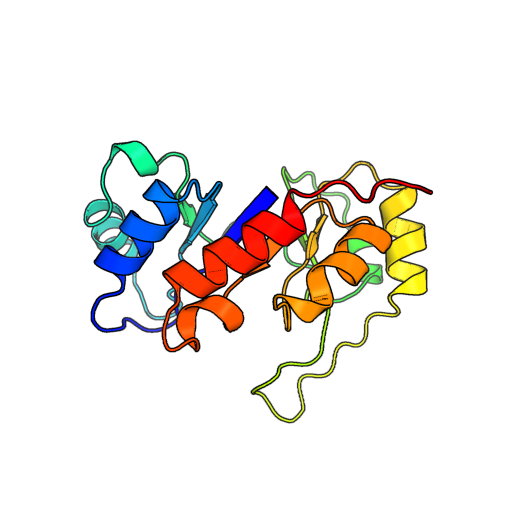-2.155 1.00 55.66 90 ILE A O 1
ATOM 760 N N . SER A 1 91 ? 7.609 14.030 -0.924 1.00 47.09 91 SER A N 1
ATOM 761 C CA . SER A 1 91 ? 7.869 14.827 0.290 1.00 47.09 91 SER A CA 1
ATOM 762 C C . SER A 1 91 ? 9.262 14.713 0.923 1.00 47.09 91 SER A C 1
ATOM 764 O O . SER A 1 91 ? 9.489 15.333 1.957 1.00 47.09 91 SER A O 1
ATOM 766 N N . LYS A 1 92 ? 10.181 13.907 0.379 1.00 52.84 92 LYS A N 1
ATOM 767 C CA . LYS A 1 92 ? 11.572 13.833 0.863 1.00 52.84 92 LYS A CA 1
ATOM 768 C C . LYS A 1 92 ? 12.503 14.264 -0.265 1.00 52.84 92 LYS A C 1
ATOM 770 O O . LYS A 1 92 ? 12.800 13.467 -1.153 1.00 52.84 92 LYS A O 1
ATOM 775 N N . ALA A 1 93 ? 12.946 15.520 -0.232 1.00 41.12 93 ALA A N 1
ATOM 776 C CA . ALA A 1 93 ? 13.946 16.026 -1.166 1.00 41.12 93 ALA A CA 1
ATOM 777 C C . ALA A 1 93 ? 15.218 15.159 -1.069 1.00 41.12 93 ALA A C 1
ATOM 779 O O . ALA A 1 93 ? 15.815 15.055 -0.002 1.00 41.12 93 ALA A O 1
ATOM 780 N N . GLY A 1 94 ? 15.582 14.483 -2.163 1.00 48.22 94 GLY A N 1
ATOM 781 C CA . GLY A 1 94 ? 16.762 13.611 -2.248 1.00 48.22 94 GLY A CA 1
ATOM 782 C C . GLY A 1 94 ? 16.485 12.101 -2.262 1.00 48.22 94 GLY A C 1
ATOM 783 O O . GLY A 1 94 ? 17.381 11.342 -2.619 1.00 48.22 94 GLY A O 1
ATOM 784 N N . TYR A 1 95 ? 15.262 11.644 -1.959 1.00 50.81 95 TYR A N 1
ATOM 785 C CA . TYR A 1 95 ? 14.903 10.220 -2.065 1.00 50.81 95 TYR A CA 1
ATOM 786 C C . TYR A 1 95 ? 14.388 9.904 -3.477 1.00 50.81 95 TYR A C 1
ATOM 788 O O . TYR A 1 95 ? 13.177 9.898 -3.723 1.00 50.81 95 TYR A O 1
ATOM 796 N N . LYS A 1 96 ? 15.327 9.719 -4.412 1.00 58.25 96 LYS A N 1
ATOM 797 C CA . LYS A 1 96 ? 15.044 9.394 -5.815 1.00 58.25 96 LYS A CA 1
ATOM 798 C C . LYS A 1 96 ? 14.995 7.885 -6.027 1.00 58.25 96 LYS A C 1
ATOM 800 O O . LYS A 1 96 ? 15.862 7.167 -5.528 1.00 58.25 96 LYS A O 1
ATOM 805 N N . SER A 1 97 ? 14.006 7.407 -6.773 1.00 65.00 97 SER A N 1
ATOM 806 C CA . SER A 1 97 ? 14.001 6.032 -7.253 1.00 65.00 97 SER A CA 1
ATOM 807 C C . SER A 1 97 ? 15.174 5.819 -8.202 1.00 65.00 97 SER A C 1
ATOM 809 O O . SER A 1 97 ? 15.401 6.595 -9.127 1.00 65.00 97 SER A O 1
ATOM 811 N N . GLN A 1 98 ? 15.927 4.753 -7.954 1.00 75.06 98 GLN A N 1
ATOM 812 C CA . GLN A 1 98 ? 17.001 4.289 -8.832 1.00 75.06 98 GLN A CA 1
ATOM 813 C C . GLN A 1 98 ? 16.524 3.156 -9.752 1.00 75.06 98 GLN A C 1
ATOM 815 O O . GLN A 1 98 ? 17.323 2.562 -10.472 1.00 75.06 98 GLN A O 1
ATOM 820 N N . LEU A 1 99 ? 15.230 2.820 -9.716 1.00 84.62 99 LEU A N 1
ATOM 821 C CA . LEU A 1 99 ? 14.693 1.694 -10.464 1.00 84.62 99 LEU A CA 1
ATOM 822 C C . LEU A 1 99 ? 14.438 2.085 -11.918 1.00 84.62 99 LEU A C 1
ATOM 824 O O . LEU A 1 99 ? 13.641 2.973 -12.221 1.00 84.62 99 LEU A O 1
ATOM 828 N N . ASN A 1 100 ? 15.054 1.348 -12.838 1.00 88.38 100 ASN A N 1
ATOM 829 C CA . ASN A 1 100 ? 14.669 1.379 -14.239 1.00 88.38 100 ASN A CA 1
ATOM 830 C C . ASN A 1 100 ? 13.376 0.568 -14.424 1.00 88.38 100 ASN A C 1
ATOM 832 O O . ASN A 1 100 ? 13.393 -0.663 -14.447 1.00 88.38 100 ASN A O 1
ATOM 836 N N . LEU A 1 101 ? 12.237 1.250 -14.572 1.00 90.12 101 LEU A N 1
ATOM 837 C CA . LEU A 1 101 ? 10.922 0.598 -14.652 1.00 90.12 101 LEU A CA 1
ATOM 838 C C . LEU A 1 101 ? 10.791 -0.380 -15.834 1.00 90.12 101 LEU A C 1
ATOM 840 O O . LEU A 1 101 ? 10.008 -1.327 -15.757 1.00 90.12 101 LEU A O 1
ATOM 844 N N . LYS A 1 102 ? 11.575 -0.198 -16.906 1.00 91.75 102 LYS A N 1
ATOM 845 C CA . LYS A 1 102 ? 11.617 -1.137 -18.036 1.00 91.75 102 LYS A CA 1
ATOM 846 C C . LYS A 1 102 ? 12.283 -2.455 -17.639 1.00 91.75 102 LYS A C 1
ATOM 848 O O . LYS A 1 102 ? 11.769 -3.520 -17.969 1.00 91.75 102 LYS A O 1
ATOM 853 N N . GLU A 1 103 ? 13.395 -2.385 -16.913 1.00 93.69 103 GLU A N 1
ATOM 854 C CA . GLU A 1 103 ? 14.086 -3.568 -16.387 1.00 93.69 103 GLU A CA 1
ATOM 855 C C . GLU A 1 103 ? 13.233 -4.280 -15.339 1.00 93.69 103 GLU A C 1
ATOM 857 O O . GLU A 1 103 ? 13.054 -5.493 -15.424 1.00 93.69 103 GLU A O 1
ATOM 862 N N . VAL A 1 104 ? 12.615 -3.522 -14.424 1.00 95.19 104 VAL A N 1
ATOM 863 C CA . VAL A 1 104 ? 11.660 -4.075 -13.453 1.00 95.19 104 VAL A CA 1
ATOM 864 C C . VAL A 1 104 ? 10.542 -4.817 -14.182 1.00 95.19 104 VAL A C 1
ATOM 866 O O . VAL A 1 104 ? 10.261 -5.962 -13.845 1.00 95.19 104 VAL A O 1
ATOM 869 N N . SER A 1 105 ? 9.947 -4.226 -15.224 1.00 95.56 105 SER A N 1
ATOM 870 C CA . SER A 1 105 ? 8.892 -4.897 -15.991 1.00 95.56 105 SER A CA 1
ATOM 871 C C . SER A 1 105 ? 9.369 -6.197 -16.643 1.00 95.56 105 SER A C 1
ATOM 873 O O . SER A 1 105 ? 8.656 -7.199 -16.607 1.00 95.56 105 SER A O 1
ATOM 875 N N . ASN A 1 106 ? 10.584 -6.223 -17.195 1.00 94.06 106 ASN A N 1
ATOM 876 C CA . ASN A 1 106 ? 11.155 -7.435 -17.786 1.00 94.06 106 ASN A CA 1
ATOM 877 C C . ASN A 1 106 ? 11.362 -8.550 -16.752 1.00 94.06 106 ASN A C 1
ATOM 879 O O . ASN A 1 106 ? 11.078 -9.712 -17.044 1.00 94.06 106 ASN A O 1
ATOM 883 N N . VAL A 1 107 ? 11.826 -8.209 -15.547 1.00 94.00 107 VAL A N 1
ATOM 884 C CA . VAL A 1 107 ? 11.998 -9.181 -14.459 1.00 94.00 107 VAL A CA 1
ATOM 885 C C . VAL A 1 107 ? 10.645 -9.675 -13.957 1.00 94.00 107 VAL A C 1
ATOM 887 O O . VAL A 1 107 ? 10.432 -10.883 -13.874 1.00 94.00 107 VAL A O 1
ATOM 890 N N . LEU A 1 108 ? 9.700 -8.771 -13.676 1.00 95.00 108 LEU A N 1
ATOM 891 C CA . LEU A 1 108 ? 8.393 -9.140 -13.124 1.00 95.00 108 LEU A CA 1
ATOM 892 C C . LEU A 1 108 ? 7.555 -9.987 -14.089 1.00 95.00 108 LEU A C 1
ATOM 894 O O . LEU A 1 108 ? 6.884 -10.908 -13.640 1.00 95.00 108 LEU A O 1
ATOM 898 N N . LYS A 1 109 ? 7.642 -9.759 -15.407 1.00 89.88 109 LYS A N 1
ATOM 899 C CA . LYS A 1 109 ? 6.957 -10.596 -16.414 1.00 89.88 109 LYS A CA 1
ATOM 900 C C . LYS A 1 109 ? 7.373 -12.067 -16.374 1.00 89.88 109 LYS A C 1
ATOM 902 O O . LYS A 1 109 ? 6.573 -12.932 -16.714 1.00 89.88 109 LYS A O 1
ATOM 907 N 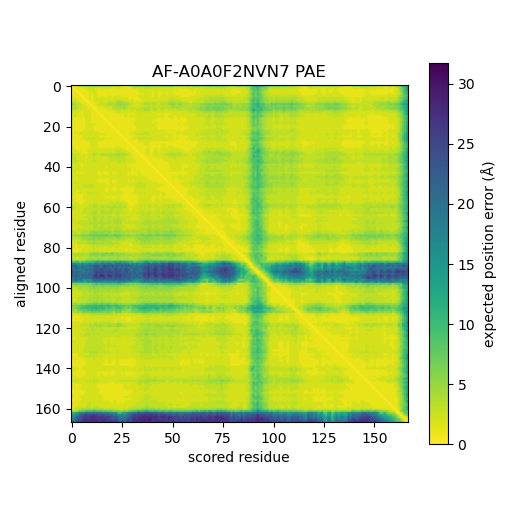N . ASN A 1 110 ? 8.615 -12.341 -15.979 1.00 85.88 110 ASN A N 1
ATOM 908 C CA . ASN A 1 110 ? 9.187 -13.688 -15.971 1.00 85.88 110 ASN A CA 1
ATOM 909 C C . ASN A 1 110 ? 9.237 -14.312 -14.566 1.00 85.88 110 ASN A C 1
ATOM 911 O O . ASN A 1 110 ? 9.614 -15.476 -14.420 1.00 85.88 110 ASN A O 1
ATOM 915 N N . LYS A 1 111 ? 8.857 -13.562 -13.526 1.00 86.50 111 LYS A N 1
ATOM 916 C CA . LYS A 1 111 ? 8.898 -13.996 -12.126 1.00 86.50 111 LYS A CA 1
ATOM 917 C C . LYS A 1 111 ? 7.486 -14.340 -11.657 1.00 86.50 111 LYS A C 1
ATOM 919 O O . LYS A 1 111 ? 6.530 -13.631 -11.944 1.00 86.50 111 LYS A O 1
ATOM 924 N N . LYS A 1 112 ? 7.347 -15.448 -10.925 1.00 86.75 112 LYS A N 1
ATOM 925 C CA . LYS A 1 112 ? 6.060 -15.858 -10.326 1.00 86.75 112 LYS A CA 1
ATOM 926 C C . LYS A 1 112 ? 5.814 -15.228 -8.953 1.00 86.75 112 LYS A C 1
ATOM 928 O O . LYS A 1 112 ? 4.713 -15.346 -8.418 1.00 86.75 112 LYS A O 1
ATOM 933 N N . ASP A 1 113 ? 6.835 -14.595 -8.385 1.00 90.69 113 ASP A N 1
ATOM 934 C CA . ASP A 1 113 ? 6.785 -14.034 -7.041 1.00 90.69 113 ASP A CA 1
ATOM 935 C C . ASP A 1 113 ? 5.866 -12.814 -6.995 1.00 90.69 113 ASP A C 1
ATOM 937 O O . ASP A 1 113 ? 5.839 -11.990 -7.912 1.00 90.69 113 ASP A O 1
ATOM 941 N N . LYS A 1 114 ? 5.118 -12.675 -5.897 1.00 95.44 114 LYS A N 1
ATOM 942 C CA . LYS A 1 114 ? 4.230 -11.531 -5.695 1.00 95.44 114 LYS A CA 1
ATOM 943 C C . LYS A 1 114 ? 5.043 -10.332 -5.236 1.00 95.44 114 LYS A C 1
ATOM 945 O O . LYS A 1 114 ? 5.409 -10.235 -4.066 1.00 95.44 114 LYS A O 1
ATOM 950 N N . ILE A 1 115 ? 5.304 -9.407 -6.152 1.00 97.69 115 ILE A N 1
ATOM 951 C CA . ILE A 1 115 ? 6.026 -8.174 -5.834 1.00 97.69 115 ILE A CA 1
ATOM 952 C C . ILE A 1 115 ? 5.037 -7.022 -5.704 1.00 97.69 115 ILE A C 1
ATOM 954 O O . ILE A 1 115 ? 4.251 -6.740 -6.612 1.00 97.69 115 ILE A O 1
ATOM 958 N N . ILE A 1 116 ? 5.074 -6.367 -4.547 1.00 98.06 116 ILE A N 1
ATOM 959 C CA . ILE A 1 116 ? 4.226 -5.238 -4.186 1.00 98.06 116 ILE A CA 1
ATOM 960 C C . ILE A 1 116 ? 5.021 -3.949 -4.383 1.00 98.06 116 ILE A C 1
ATOM 962 O O . ILE A 1 116 ? 6.081 -3.754 -3.786 1.00 98.06 116 ILE A O 1
ATOM 966 N N . ALA A 1 117 ? 4.497 -3.051 -5.212 1.00 97.44 117 ALA A N 1
ATOM 967 C CA . ALA A 1 117 ? 5.077 -1.733 -5.411 1.00 97.44 117 ALA A CA 1
ATOM 968 C C . ALA A 1 117 ? 4.901 -0.886 -4.142 1.00 97.44 117 ALA A C 1
ATOM 970 O O . ALA A 1 117 ? 3.788 -0.768 -3.623 1.00 97.44 117 ALA A O 1
ATOM 971 N N . LEU A 1 118 ? 5.975 -0.250 -3.671 1.00 95.88 118 LEU A N 1
ATOM 972 C CA . LEU A 1 118 ? 5.936 0.699 -2.559 1.00 95.88 118 LEU A CA 1
ATOM 973 C C . LEU A 1 118 ? 6.809 1.931 -2.855 1.00 95.88 118 LEU A C 1
ATOM 975 O O . LEU A 1 118 ? 7.883 1.836 -3.439 1.00 95.88 118 LEU A O 1
ATOM 979 N N . GLY A 1 119 ? 6.358 3.102 -2.402 1.00 91.88 119 GLY A N 1
ATOM 980 C CA . GLY A 1 119 ? 7.102 4.363 -2.481 1.00 91.88 119 GLY A CA 1
ATOM 981 C C . GLY A 1 119 ? 6.669 5.248 -3.650 1.00 91.88 119 GLY A C 1
ATOM 982 O O . GLY A 1 119 ? 6.795 4.864 -4.809 1.00 91.88 119 GLY A O 1
ATOM 983 N N . GLY A 1 120 ? 6.144 6.435 -3.320 1.00 89.62 120 GLY A N 1
ATOM 984 C CA . GLY A 1 120 ? 5.716 7.447 -4.297 1.00 89.62 120 GLY A CA 1
ATOM 985 C C . GLY A 1 120 ? 4.469 7.074 -5.113 1.00 89.62 120 GLY A C 1
ATOM 986 O O . GLY A 1 120 ? 4.280 7.587 -6.209 1.00 89.62 120 GLY A O 1
ATOM 987 N N . ILE A 1 121 ? 3.630 6.169 -4.601 1.00 93.31 121 ILE A N 1
ATOM 988 C CA . ILE A 1 121 ? 2.435 5.676 -5.300 1.00 93.31 121 ILE A CA 1
ATOM 989 C C . ILE A 1 121 ? 1.205 6.475 -4.878 1.00 93.31 121 ILE A C 1
ATOM 991 O O . ILE A 1 121 ? 0.886 6.538 -3.689 1.00 93.31 121 ILE A O 1
ATOM 995 N N . ASP A 1 122 ? 0.497 7.015 -5.865 1.00 93.75 122 ASP A N 1
ATOM 996 C CA . ASP A 1 122 ? -0.809 7.658 -5.750 1.00 93.75 122 ASP A CA 1
ATOM 997 C C . ASP A 1 122 ? -1.741 7.208 -6.893 1.00 93.75 122 ASP A C 1
ATOM 999 O O . ASP A 1 122 ? -1.463 6.237 -7.602 1.00 93.75 122 ASP A O 1
ATOM 1003 N N . GLU A 1 123 ? -2.872 7.895 -7.062 1.00 93.88 123 GLU A N 1
ATOM 1004 C CA . GLU A 1 123 ? -3.884 7.549 -8.059 1.00 93.88 123 GLU A CA 1
ATOM 1005 C C . GLU A 1 123 ? -3.421 7.703 -9.517 1.00 93.88 123 GLU A C 1
ATOM 1007 O O . GLU A 1 123 ? -3.994 7.057 -10.397 1.00 93.88 123 GLU A O 1
ATOM 1012 N N . ASP A 1 124 ? -2.411 8.526 -9.792 1.00 93.25 124 ASP A N 1
ATOM 1013 C CA . ASP A 1 124 ? -1.947 8.816 -11.152 1.00 93.25 124 ASP A CA 1
ATOM 1014 C C . ASP A 1 124 ? -0.879 7.824 -11.615 1.00 93.25 124 ASP A C 1
ATOM 1016 O O . ASP A 1 124 ? -0.632 7.673 -12.811 1.00 93.25 124 ASP A O 1
ATOM 1020 N N . LYS A 1 125 ? -0.279 7.079 -10.679 1.00 94.50 125 LYS A N 1
ATOM 1021 C CA . LYS A 1 125 ? 0.710 6.031 -10.977 1.00 94.50 125 LYS A CA 1
ATOM 1022 C C . LYS A 1 125 ? 0.113 4.639 -11.164 1.00 94.50 125 LYS A C 1
ATOM 1024 O O . LYS A 1 125 ? 0.828 3.726 -11.574 1.00 94.50 125 LYS A O 1
ATOM 1029 N N . ILE A 1 126 ? -1.179 4.457 -10.891 1.00 95.44 126 ILE A N 1
ATOM 1030 C CA . ILE A 1 126 ? -1.815 3.132 -10.861 1.00 95.44 126 ILE A CA 1
ATOM 1031 C C . ILE A 1 126 ? -1.699 2.387 -12.193 1.00 95.44 126 ILE A C 1
ATOM 1033 O O . ILE A 1 126 ? -1.266 1.237 -12.196 1.00 95.44 126 ILE A O 1
ATOM 1037 N N . ASN A 1 127 ? -2.007 3.033 -13.319 1.00 93.50 127 ASN A N 1
ATOM 1038 C CA . ASN A 1 127 ? -1.931 2.374 -14.628 1.00 93.50 127 ASN A CA 1
ATOM 1039 C C . ASN A 1 127 ? -0.483 1.998 -14.981 1.00 93.50 127 ASN A C 1
ATOM 1041 O O . ASN A 1 127 ? -0.222 0.879 -15.414 1.00 93.50 127 ASN A O 1
ATOM 1045 N N . THR A 1 128 ? 0.484 2.876 -14.691 1.00 93.75 128 THR A N 1
ATOM 1046 C CA . THR A 1 128 ? 1.913 2.581 -14.875 1.00 93.75 128 THR A CA 1
ATOM 1047 C C . THR A 1 128 ? 2.345 1.346 -14.080 1.00 93.75 128 THR A C 1
ATOM 1049 O O . THR A 1 128 ? 3.007 0.468 -14.624 1.00 93.75 128 THR A O 1
ATOM 1052 N N . ILE A 1 129 ? 1.953 1.240 -12.808 1.00 95.31 129 ILE A N 1
ATOM 1053 C CA . ILE A 1 129 ? 2.304 0.101 -11.943 1.00 95.31 129 ILE A CA 1
ATOM 1054 C C . ILE A 1 129 ? 1.716 -1.209 -12.481 1.00 95.31 129 ILE A C 1
ATOM 1056 O O . ILE A 1 129 ? 2.400 -2.236 -12.481 1.00 95.31 129 ILE A O 1
ATOM 1060 N N . LYS A 1 130 ? 0.470 -1.172 -12.969 1.00 93.69 130 LYS A N 1
ATOM 1061 C CA . LYS A 1 130 ? -0.191 -2.337 -13.575 1.00 93.69 130 LYS A CA 1
ATOM 1062 C C . LYS A 1 130 ? 0.524 -2.777 -14.848 1.00 93.69 130 LYS A C 1
ATOM 1064 O O . LYS A 1 130 ? 0.849 -3.953 -14.970 1.00 93.69 130 LYS A O 1
ATOM 1069 N N . ALA A 1 131 ? 0.849 -1.835 -15.735 1.00 93.25 131 ALA A N 1
ATOM 1070 C CA . ALA A 1 131 ? 1.571 -2.110 -16.976 1.00 93.25 131 ALA A CA 1
ATOM 1071 C C . ALA A 1 131 ? 2.977 -2.694 -16.737 1.00 93.25 131 ALA A C 1
ATOM 1073 O O . ALA A 1 131 ? 3.450 -3.520 -17.517 1.00 93.25 131 ALA A O 1
ATOM 1074 N N . ILE A 1 132 ? 3.644 -2.298 -15.646 1.00 94.44 132 ILE A N 1
ATOM 1075 C CA . ILE A 1 132 ? 4.944 -2.862 -15.258 1.00 94.44 132 ILE A CA 1
ATOM 1076 C C . ILE A 1 132 ? 4.813 -4.335 -14.847 1.00 94.44 132 ILE A C 1
ATOM 1078 O O . ILE A 1 132 ? 5.721 -5.112 -15.137 1.00 94.44 132 ILE A O 1
ATOM 1082 N N . GLY A 1 133 ? 3.692 -4.730 -14.235 1.00 95.00 133 GLY A N 1
ATOM 1083 C CA . GLY A 1 133 ? 3.424 -6.112 -13.825 1.00 95.00 133 GLY A CA 1
ATOM 1084 C C . GLY A 1 133 ? 3.531 -6.369 -12.319 1.00 95.00 133 GLY A C 1
ATOM 1085 O O . GLY A 1 133 ? 3.681 -7.515 -11.905 1.00 95.00 133 GLY A O 1
ATOM 1086 N N . PHE A 1 134 ? 3.459 -5.331 -11.479 1.00 96.69 134 PHE A N 1
ATOM 1087 C CA . PHE A 1 134 ? 3.389 -5.526 -10.028 1.00 96.69 134 PHE A CA 1
ATOM 1088 C C . PHE A 1 134 ? 2.098 -6.246 -9.619 1.00 96.69 134 PHE A C 1
ATOM 1090 O O . PHE A 1 134 ? 1.011 -5.945 -10.110 1.00 96.69 134 PHE A O 1
ATOM 1097 N N . SER A 1 135 ? 2.197 -7.155 -8.649 1.00 96.12 135 SER A N 1
ATOM 1098 C CA . SER A 1 135 ? 1.053 -7.935 -8.150 1.00 96.12 135 SER A CA 1
ATOM 1099 C C . SER A 1 135 ? 0.166 -7.148 -7.172 1.00 96.12 135 SER A C 1
ATOM 1101 O O . SER A 1 135 ? -0.962 -7.547 -6.852 1.00 96.12 135 SER A O 1
ATOM 1103 N N . GLY A 1 136 ? 0.668 -6.020 -6.675 1.00 97.19 136 GLY A N 1
ATOM 1104 C CA . GLY A 1 136 ? -0.045 -5.162 -5.745 1.00 97.19 136 GLY A CA 1
ATOM 1105 C C . GLY A 1 136 ? 0.633 -3.824 -5.510 1.00 97.19 136 GLY A C 1
ATOM 1106 O O . GLY A 1 136 ? 1.739 -3.570 -5.986 1.00 97.19 136 GLY A O 1
ATOM 1107 N N . ILE A 1 137 ? -0.044 -2.991 -4.728 1.00 98.00 137 ILE A N 1
ATOM 1108 C CA . ILE A 1 137 ? 0.431 -1.677 -4.291 1.00 98.00 137 ILE A CA 1
ATOM 1109 C C . ILE A 1 137 ? 0.378 -1.565 -2.777 1.00 98.00 137 ILE A C 1
ATOM 1111 O O . ILE A 1 137 ? -0.524 -2.106 -2.135 1.00 98.00 137 ILE A O 1
ATOM 1115 N N . ALA A 1 138 ? 1.312 -0.802 -2.225 1.00 98.19 138 ALA A N 1
ATOM 1116 C CA . ALA A 1 138 ? 1.306 -0.394 -0.836 1.00 98.19 138 ALA A CA 1
ATOM 1117 C C . ALA A 1 138 ? 1.268 1.129 -0.718 1.00 98.19 138 ALA A C 1
ATOM 1119 O O . ALA A 1 138 ? 2.069 1.850 -1.318 1.00 98.19 138 ALA A O 1
ATOM 1120 N N . LEU A 1 139 ? 0.307 1.610 0.063 1.00 97.69 139 LEU A N 1
ATOM 1121 C CA . LEU A 1 139 ? -0.026 3.018 0.195 1.00 97.69 139 LEU A CA 1
ATOM 1122 C C . LEU A 1 139 ? 0.290 3.496 1.612 1.00 97.69 139 LEU A C 1
ATOM 1124 O O . LEU A 1 139 ? -0.093 2.865 2.593 1.00 97.69 139 LEU A O 1
ATOM 1128 N N . LEU A 1 140 ? 0.965 4.639 1.707 1.00 95.75 140 LEU A N 1
ATOM 1129 C CA . LEU A 1 140 ? 1.268 5.310 2.973 1.00 95.75 140 LEU A CA 1
ATOM 1130 C C . LEU A 1 140 ? 0.989 6.805 2.831 1.00 95.75 140 LEU A C 1
ATOM 1132 O O . LEU A 1 140 ? -0.041 7.295 3.283 1.00 95.75 140 LEU A O 1
ATOM 1136 N N . GLY A 1 141 ? 1.863 7.522 2.118 1.00 93.25 141 GLY A N 1
ATOM 1137 C CA . GLY A 1 141 ? 1.749 8.971 1.941 1.00 93.25 141 GLY A CA 1
ATOM 1138 C C . GLY A 1 141 ? 0.451 9.391 1.252 1.00 93.25 141 GLY A C 1
ATOM 1139 O O . GLY A 1 141 ? -0.210 10.303 1.731 1.00 93.25 141 GLY A O 1
ATOM 1140 N N . ALA A 1 142 ? 0.045 8.686 0.191 1.00 95.12 142 ALA A N 1
ATOM 1141 C CA . ALA A 1 142 ? -1.187 8.991 -0.537 1.00 95.12 142 ALA A CA 1
ATOM 1142 C C . ALA A 1 142 ? -2.451 8.905 0.334 1.00 95.12 142 ALA A C 1
ATOM 1144 O O . ALA A 1 142 ? -3.405 9.626 0.077 1.00 95.12 142 ALA A O 1
ATOM 1145 N N . ILE A 1 143 ? -2.461 8.056 1.367 1.00 97.19 143 ILE A N 1
ATOM 1146 C CA . ILE A 1 143 ? -3.600 7.930 2.284 1.00 97.19 143 ILE A CA 1
ATOM 1147 C C . ILE A 1 143 ? -3.477 8.947 3.413 1.00 97.19 143 ILE A C 1
ATOM 1149 O O . ILE A 1 143 ? -4.349 9.793 3.576 1.00 97.19 143 ILE A O 1
ATOM 1153 N N . TRP A 1 144 ? -2.379 8.908 4.169 1.00 96.12 144 TRP A N 1
ATOM 1154 C CA . TRP A 1 144 ? -2.263 9.664 5.419 1.00 96.12 144 TRP A CA 1
ATOM 1155 C C . TRP A 1 144 ? -1.978 11.153 5.250 1.00 96.12 144 TRP A C 1
ATOM 1157 O O . TRP A 1 144 ? -2.151 11.902 6.205 1.00 96.12 144 TRP A O 1
ATOM 1167 N N . LYS A 1 145 ? -1.538 11.591 4.064 1.00 93.81 145 LYS A N 1
ATOM 1168 C CA . LYS A 1 145 ? -1.364 13.017 3.742 1.00 93.81 145 LYS A CA 1
ATOM 1169 C C . LYS A 1 145 ? -2.552 13.610 2.987 1.00 93.81 145 LYS A C 1
ATOM 1171 O O . LYS A 1 145 ? -2.499 14.772 2.609 1.00 93.81 145 LYS A O 1
ATOM 1176 N N . SER A 1 146 ? -3.588 12.818 2.717 1.00 94.81 146 SER A N 1
ATOM 1177 C CA . SER A 1 146 ? -4.795 13.308 2.061 1.00 94.81 146 SER A CA 1
ATOM 1178 C C . SER A 1 146 ? -5.746 13.925 3.082 1.00 94.81 146 SER A C 1
ATOM 1180 O O . SER A 1 146 ? -5.973 13.341 4.138 1.00 94.81 146 SER A O 1
ATOM 1182 N N . ASP A 1 147 ? -6.393 15.032 2.713 1.00 94.94 147 ASP A N 1
ATOM 1183 C CA . ASP A 1 147 ? -7.480 15.628 3.503 1.00 94.94 147 ASP A CA 1
ATOM 1184 C C . ASP A 1 147 ? -8.676 14.679 3.669 1.00 94.94 147 ASP A C 1
ATOM 1186 O O . ASP A 1 147 ? -9.448 14.785 4.620 1.00 94.94 147 ASP A O 1
ATOM 1190 N N . ASN A 1 148 ? -8.846 13.728 2.742 1.00 96.75 148 ASN A N 1
ATOM 1191 C CA . ASN A 1 148 ? -9.882 12.706 2.820 1.00 96.75 148 ASN A CA 1
ATOM 1192 C C . ASN A 1 148 ? -9.307 11.316 2.488 1.00 96.75 148 ASN A C 1
ATOM 1194 O O . ASN A 1 148 ? -9.459 10.831 1.358 1.00 96.75 148 ASN A O 1
ATOM 1198 N N . PRO A 1 149 ? -8.665 10.653 3.472 1.00 97.62 149 PRO A N 1
ATOM 1199 C CA . PRO A 1 149 ? -7.970 9.379 3.277 1.00 97.62 149 PRO A CA 1
ATOM 1200 C C . PRO A 1 149 ? -8.869 8.274 2.715 1.00 97.62 149 PRO A C 1
ATOM 1202 O O . PRO A 1 149 ? -8.463 7.519 1.832 1.00 97.62 149 PRO A O 1
ATOM 1205 N N . VAL A 1 150 ? -10.118 8.199 3.186 1.00 98.19 150 VAL A N 1
ATOM 1206 C CA . VAL A 1 150 ? -11.076 7.164 2.772 1.00 98.19 150 VAL A CA 1
ATOM 1207 C C . VAL A 1 150 ? -11.528 7.391 1.332 1.00 98.19 150 VAL A C 1
ATOM 1209 O O . VAL A 1 150 ? -11.543 6.447 0.543 1.00 98.19 150 VAL A O 1
ATOM 1212 N N . LYS A 1 151 ? -11.842 8.637 0.944 1.00 98.19 151 LYS A N 1
ATOM 1213 C CA . LYS A 1 151 ? -12.155 8.970 -0.455 1.00 98.19 151 LYS A CA 1
ATOM 1214 C C . LYS A 1 151 ? -10.969 8.663 -1.367 1.00 98.19 151 LYS A C 1
ATOM 1216 O O . LYS A 1 151 ? -11.162 8.041 -2.410 1.00 98.19 151 LYS A O 1
ATOM 1221 N N . LYS A 1 152 ? -9.753 9.044 -0.961 1.00 97.94 152 LYS A N 1
ATOM 1222 C CA . LYS A 1 152 ? -8.535 8.779 -1.736 1.00 97.94 152 LYS A CA 1
ATOM 1223 C C . LYS A 1 152 ? -8.285 7.280 -1.912 1.00 97.94 152 LYS A C 1
ATOM 1225 O O . LYS A 1 152 ? -7.989 6.836 -3.018 1.00 97.94 152 LYS A O 1
ATOM 1230 N N . PHE A 1 153 ? -8.491 6.484 -0.862 1.00 98.44 153 PHE A N 1
ATOM 1231 C CA . PHE A 1 153 ? -8.417 5.026 -0.946 1.00 98.44 153 PHE A CA 1
ATOM 1232 C C . PHE A 1 153 ? -9.416 4.446 -1.952 1.00 98.44 153 PHE A C 1
ATOM 1234 O O . PHE A 1 153 ? -9.013 3.641 -2.788 1.00 98.44 153 PHE A O 1
ATOM 1241 N N . LYS A 1 154 ? -10.691 4.868 -1.922 1.00 97.94 154 LYS A N 1
ATOM 1242 C CA . LYS A 1 154 ? -11.700 4.396 -2.889 1.00 97.94 154 LYS A CA 1
ATOM 1243 C C . LYS A 1 154 ? -11.277 4.683 -4.330 1.00 97.94 154 LYS A C 1
ATOM 1245 O O . LYS A 1 154 ? -11.304 3.776 -5.152 1.00 97.94 154 LYS A O 1
ATOM 1250 N N . GLN A 1 155 ? -10.810 5.903 -4.610 1.00 97.12 155 GLN A N 1
ATOM 1251 C CA . GLN A 1 155 ? -10.337 6.304 -5.943 1.00 97.12 155 GLN A CA 1
ATOM 1252 C C . GLN A 1 155 ? -9.191 5.412 -6.437 1.00 97.12 155 GLN A C 1
ATOM 1254 O O . GLN A 1 155 ? -9.229 4.897 -7.557 1.00 97.12 155 GLN A O 1
ATOM 1259 N N . ILE A 1 156 ? -8.185 5.189 -5.586 1.00 97.25 156 ILE A N 1
ATOM 1260 C CA . ILE A 1 156 ? -7.051 4.319 -5.911 1.00 97.25 156 ILE A CA 1
ATOM 1261 C C . ILE A 1 156 ? -7.518 2.874 -6.112 1.00 97.25 156 ILE A C 1
ATOM 1263 O O . ILE A 1 156 ? -7.125 2.236 -7.087 1.00 97.25 156 ILE A O 1
ATOM 1267 N N . LYS A 1 157 ? -8.382 2.365 -5.228 1.00 97.19 157 LYS A N 1
ATOM 1268 C CA . LYS A 1 157 ? -8.925 1.007 -5.308 1.00 97.19 157 LYS A CA 1
ATOM 1269 C C . LYS A 1 157 ? -9.717 0.785 -6.593 1.00 97.19 157 LYS A C 1
ATOM 1271 O O . LYS A 1 157 ? -9.511 -0.225 -7.256 1.00 97.19 157 LYS A O 1
ATOM 1276 N N . GLU A 1 158 ? -10.581 1.718 -6.978 1.00 95.81 158 GLU A N 1
ATOM 1277 C CA . GLU A 1 158 ? -11.341 1.640 -8.227 1.00 95.81 158 GLU A CA 1
ATOM 1278 C C . GLU A 1 158 ? -10.415 1.588 -9.447 1.00 95.81 158 GLU A C 1
ATOM 1280 O O . GLU A 1 158 ? -10.576 0.713 -10.296 1.00 95.81 158 GLU A O 1
ATOM 1285 N N . LYS A 1 159 ? -9.402 2.462 -9.520 1.00 95.56 159 LYS A N 1
ATOM 1286 C CA . LYS A 1 159 ? -8.389 2.419 -10.592 1.00 95.56 159 LYS A CA 1
ATOM 1287 C C . LYS A 1 159 ? -7.596 1.103 -10.581 1.00 95.56 159 LYS A C 1
ATOM 1289 O O . LYS A 1 159 ? -7.328 0.516 -11.631 1.00 95.56 159 LYS A O 1
ATOM 1294 N N . TRP A 1 160 ? -7.244 0.602 -9.397 1.00 95.50 160 TRP A N 1
ATOM 1295 C CA . TRP A 1 160 ? -6.505 -0.652 -9.249 1.00 95.50 160 TRP A CA 1
ATOM 1296 C C . TRP A 1 160 ? -7.327 -1.865 -9.709 1.00 95.50 160 TRP A C 1
ATOM 1298 O O . TRP A 1 160 ? -6.792 -2.750 -10.372 1.00 95.50 160 TRP A O 1
ATOM 1308 N N . LEU A 1 161 ? -8.630 -1.895 -9.425 1.00 92.44 161 LEU A N 1
ATOM 1309 C CA . LEU A 1 161 ? -9.506 -3.019 -9.767 1.00 92.44 161 LEU A CA 1
ATOM 1310 C C . LEU A 1 161 ? -10.052 -2.981 -11.198 1.00 92.44 161 LEU A C 1
ATOM 1312 O O . LEU A 1 161 ? -10.374 -4.035 -11.738 1.00 92.44 161 LEU A O 1
ATOM 1316 N N . LYS A 1 162 ? -10.145 -1.808 -11.835 1.00 88.88 162 LYS A N 1
ATOM 1317 C CA . LYS A 1 162 ? -10.569 -1.709 -13.241 1.00 88.88 162 LYS A CA 1
ATOM 1318 C C . LYS A 1 162 ? -9.587 -2.448 -14.148 1.00 88.88 162 LYS A C 1
ATOM 1320 O O . LYS A 1 162 ? -8.444 -2.020 -14.274 1.00 88.88 162 LYS A O 1
ATOM 1325 N N . SER A 1 163 ? -10.005 -3.531 -14.793 1.00 65.12 163 SER A N 1
ATOM 1326 C CA . SER A 1 163 ? -9.219 -4.127 -15.877 1.00 65.12 163 SER A CA 1
ATOM 1327 C C . SER A 1 163 ? -9.023 -3.092 -16.982 1.00 65.12 163 SER A C 1
ATOM 1329 O O . SER A 1 163 ? -9.973 -2.390 -17.335 1.00 65.12 163 SER A O 1
ATOM 1331 N N . GLU A 1 164 ? -7.808 -2.974 -17.518 1.00 60.62 164 GLU A N 1
ATOM 1332 C CA . GLU A 1 164 ? -7.640 -2.280 -18.792 1.00 60.62 164 GLU A CA 1
ATOM 1333 C C . GLU A 1 164 ? -8.405 -3.113 -19.825 1.00 60.62 164 GLU A C 1
ATOM 1335 O O . GLU A 1 164 ? -8.040 -4.253 -20.111 1.00 60.62 164 GLU A O 1
ATOM 1340 N N . LEU A 1 165 ? -9.539 -2.592 -20.303 1.00 43.25 165 LEU A N 1
ATOM 1341 C CA . LEU A 1 165 ? -10.132 -3.074 -21.542 1.00 43.25 165 LEU A CA 1
ATOM 1342 C C . LEU A 1 165 ? -9.080 -2.804 -22.612 1.00 43.25 165 LEU A C 1
ATOM 1344 O O . LEU A 1 165 ? -8.838 -1.655 -22.974 1.00 43.25 165 LEU A O 1
ATOM 1348 N N . VAL A 1 166 ? -8.403 -3.866 -23.034 1.00 42.72 166 VAL A N 1
ATOM 1349 C CA . VAL A 1 166 ? -7.559 -3.846 -24.220 1.00 42.72 166 VAL A CA 1
ATOM 1350 C C . VAL A 1 166 ? -8.510 -3.577 -25.387 1.00 42.72 166 VAL A C 1
ATOM 1352 O O . VAL A 1 166 ? -9.325 -4.438 -25.722 1.00 42.72 166 VAL A O 1
ATOM 1355 N N . HIS A 1 167 ? -8.489 -2.352 -25.908 1.00 34.25 167 HIS A N 1
ATOM 1356 C CA . HIS A 1 167 ? -9.033 -2.034 -27.226 1.00 34.25 167 HIS A CA 1
ATOM 1357 C C . HIS A 1 167 ? -7.950 -2.263 -28.273 1.00 34.25 167 HIS A C 1
ATOM 1359 O O . HIS A 1 167 ? -6.785 -1.897 -27.991 1.00 34.25 167 HIS A O 1
#

Foldseek 3Di:
DEEEEAALDDDPCRQVLVQLLVVLPDQAYEYHHPPDDPVRVVVVLVSHDPVCNVRYYHPVVAAEDAEPVVVVPDPDDDQAHEYDDPQAAPPDPPRGRPDPLVVLLVVLVVDPHQYEHEHPDFLVCQVVCVNSNHNYYYDYCQQPVDPHNSVRSSSSVVSNPDDPPPD

pLDDT: mean 91.49, std 12.73, range [34.25, 98.62]

Radius of gyration: 15.96 Å; Cα contacts (8 Å, |Δi|>4): 240; chains: 1; bounding box: 35×34×51 Å

Mean predicted aligned error: 4.53 Å

Solvent-accessible surface area (backbone atoms only — not comparable to full-atom values): 9635 Å² total; per-residue (Å²): 90,52,33,41,41,48,64,61,59,92,59,91,64,48,68,60,51,52,52,52,36,46,75,73,63,54,65,33,39,25,51,39,46,88,88,52,51,75,66,53,51,52,52,58,53,67,74,42,65,73,94,48,52,93,33,54,45,63,49,80,86,47,54,74,26,75,44,72,66,54,56,70,68,54,83,75,87,70,88,47,33,36,39,38,44,65,31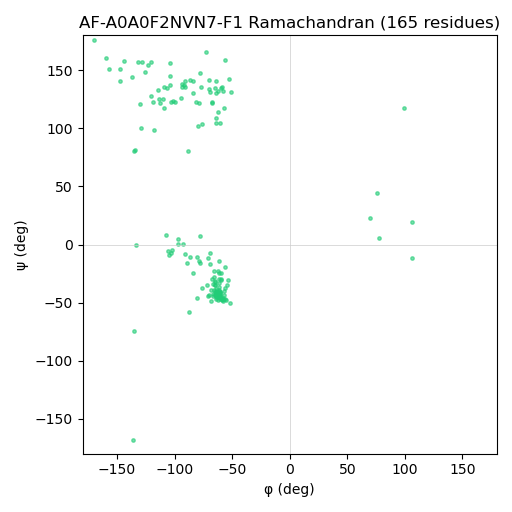,46,43,92,83,44,93,85,52,67,44,85,65,56,62,68,58,51,23,58,52,39,72,76,45,87,71,40,37,24,40,26,41,56,51,47,71,87,45,43,67,60,45,53,74,34,46,48,55,24,42,41,34,40,65,52,34,77,72,38,99,48,34,61,63,46,46,51,54,36,48,53,61,65,68,52,74,81,78,84,126